Protein AF-A0AAE4CDV1-F1 (afdb_monomer)

Structure (mmCIF, N/CA/C/O backbone):
data_AF-A0AAE4CDV1-F1
#
_entry.id   AF-A0AAE4CDV1-F1
#
loop_
_atom_site.group_PDB
_atom_site.id
_atom_site.type_symbol
_atom_site.label_atom_id
_atom_site.label_alt_id
_atom_site.label_comp_id
_atom_site.label_asym_id
_atom_site.label_entity_id
_atom_site.label_seq_id
_atom_site.pdbx_PDB_ins_code
_atom_site.Cartn_x
_atom_site.Cartn_y
_atom_site.Cartn_z
_atom_site.occupancy
_atom_site.B_iso_or_equiv
_atom_site.auth_seq_id
_atom_site.auth_comp_id
_atom_site.auth_asym_id
_atom_site.auth_atom_id
_atom_site.pdbx_PDB_model_num
ATOM 1 N N . MET A 1 1 ? 12.568 27.022 34.354 1.00 47.06 1 MET A N 1
ATOM 2 C CA . MET A 1 1 ? 12.136 28.276 33.696 1.00 47.06 1 MET A CA 1
ATOM 3 C C . MET A 1 1 ? 12.096 28.073 32.189 1.00 47.06 1 MET A C 1
ATOM 5 O O . MET A 1 1 ? 13.152 27.863 31.611 1.00 47.06 1 MET A O 1
ATOM 9 N N . ARG A 1 2 ? 10.892 28.112 31.604 1.00 49.41 2 ARG A N 1
ATOM 10 C CA . ARG A 1 2 ? 10.505 28.633 30.272 1.00 49.41 2 ARG A CA 1
ATOM 11 C C . ARG A 1 2 ? 9.146 28.023 29.913 1.00 49.41 2 ARG A C 1
ATOM 13 O O . ARG A 1 2 ? 9.042 26.926 29.381 1.00 49.41 2 ARG A O 1
ATOM 20 N N . THR A 1 3 ? 8.112 28.742 30.322 1.00 53.12 3 THR A N 1
ATOM 21 C CA . THR A 1 3 ? 6.695 28.536 30.024 1.00 53.12 3 THR A CA 1
ATOM 22 C C . THR A 1 3 ? 6.454 28.885 28.554 1.00 53.12 3 THR A C 1
ATOM 24 O O . THR A 1 3 ? 6.826 29.976 28.130 1.00 53.12 3 THR A O 1
ATOM 27 N N . SER A 1 4 ? 5.863 27.974 27.776 1.00 61.72 4 SER A N 1
ATOM 28 C CA . SER A 1 4 ? 5.466 28.237 26.385 1.00 61.72 4 SER A CA 1
ATOM 29 C C . SER A 1 4 ? 3.950 28.382 26.304 1.00 61.72 4 SER A C 1
ATOM 31 O O . SER A 1 4 ? 3.204 27.456 26.616 1.00 61.72 4 SER A O 1
ATOM 33 N N . THR A 1 5 ? 3.514 29.581 25.934 1.00 64.44 5 THR A N 1
ATOM 34 C CA . THR A 1 5 ? 2.118 30.019 25.864 1.00 64.44 5 THR A CA 1
ATOM 35 C C . THR A 1 5 ? 1.516 29.636 24.509 1.00 64.44 5 THR A C 1
ATOM 37 O O . THR A 1 5 ? 1.999 30.083 23.470 1.00 64.44 5 THR A O 1
ATOM 40 N N . PHE A 1 6 ? 0.450 28.831 24.513 1.00 56.72 6 PHE A N 1
ATOM 41 C CA . PHE A 1 6 ? -0.380 28.557 23.336 1.00 56.72 6 PHE A CA 1
ATOM 42 C C . PHE A 1 6 ? -1.264 29.771 23.017 1.00 56.72 6 PHE A C 1
ATOM 44 O O . PHE A 1 6 ? -1.977 30.266 23.887 1.00 56.72 6 PHE A O 1
ATOM 51 N N . ALA A 1 7 ? -1.244 30.230 21.764 1.00 59.97 7 ALA A N 1
ATOM 52 C CA . ALA A 1 7 ? -2.134 31.273 21.263 1.00 59.97 7 ALA A CA 1
ATOM 53 C C . ALA A 1 7 ? -3.051 30.702 20.173 1.00 59.97 7 ALA A C 1
ATOM 55 O O . ALA A 1 7 ? -2.670 30.578 19.010 1.00 59.97 7 ALA A O 1
ATOM 56 N N . THR A 1 8 ? -4.278 30.373 20.567 1.00 58.91 8 THR A N 1
ATOM 57 C CA . THR A 1 8 ? -5.404 30.063 19.682 1.00 58.91 8 THR A CA 1
ATOM 58 C C . THR A 1 8 ? -5.835 31.338 18.956 1.00 58.91 8 THR A C 1
ATOM 60 O O . THR A 1 8 ? -6.163 32.336 19.599 1.00 58.91 8 THR A O 1
ATOM 63 N N . ARG A 1 9 ? -5.862 31.330 17.620 1.00 52.44 9 ARG A N 1
ATOM 64 C CA . ARG A 1 9 ? -6.479 32.401 16.822 1.00 52.44 9 ARG A CA 1
ATOM 65 C C . ARG A 1 9 ? -7.491 31.810 15.847 1.00 52.44 9 ARG A C 1
ATOM 67 O O . ARG A 1 9 ? -7.114 31.257 14.822 1.00 52.44 9 ARG A O 1
ATOM 74 N N . THR A 1 10 ? -8.768 32.013 16.158 1.00 53.41 10 THR A N 1
ATOM 75 C CA . THR A 1 10 ? -9.887 31.964 15.206 1.00 53.41 10 THR A CA 1
ATOM 76 C C . THR A 1 10 ? -10.382 33.393 15.005 1.00 53.41 10 THR A C 1
ATOM 78 O O . THR A 1 10 ? -10.689 34.073 15.984 1.00 53.41 10 THR A O 1
ATOM 81 N N . PRO A 1 11 ? -10.409 33.890 13.763 1.00 53.44 11 PRO A N 1
ATOM 82 C CA . PRO A 1 11 ? -11.595 34.604 13.264 1.00 53.44 11 PRO A CA 1
ATOM 83 C C . PRO A 1 11 ? -11.798 34.335 11.752 1.00 53.44 11 PRO A C 1
ATOM 85 O O . PRO A 1 11 ? -10.885 33.896 11.071 1.00 53.44 11 PRO A O 1
ATOM 88 N N . ALA A 1 12 ? -12.915 34.587 11.077 1.00 57.62 12 ALA A N 1
ATOM 89 C CA . ALA A 1 12 ? -14.247 35.071 11.402 1.00 57.62 12 ALA A CA 1
ATOM 90 C C . ALA A 1 12 ? -15.136 34.764 10.178 1.00 57.62 12 ALA A C 1
ATOM 92 O O . ALA A 1 12 ? -14.674 34.788 9.036 1.00 57.62 12 ALA A O 1
ATOM 93 N N . ARG A 1 13 ? -16.433 34.538 10.414 1.00 56.00 13 ARG A N 1
ATOM 94 C CA . ARG A 1 13 ? -17.480 34.604 9.383 1.00 56.00 13 ARG A CA 1
ATOM 95 C C . ARG A 1 13 ? -17.486 35.992 8.734 1.00 56.00 13 ARG A C 1
ATOM 97 O O . ARG A 1 13 ? -17.524 36.993 9.448 1.00 56.00 13 ARG A O 1
ATOM 104 N N . ARG A 1 14 ? -17.579 36.054 7.403 1.00 56.25 14 ARG A N 1
ATOM 105 C CA . ARG A 1 14 ? -18.013 37.261 6.685 1.00 56.25 14 ARG A CA 1
ATOM 106 C C . ARG A 1 14 ? -19.142 36.938 5.717 1.00 56.25 14 ARG A C 1
ATOM 108 O O . ARG A 1 14 ? -18.965 36.274 4.706 1.00 56.25 14 ARG A O 1
ATOM 115 N N . SER A 1 15 ? -20.309 37.438 6.089 1.00 59.12 15 SER A N 1
ATOM 116 C CA . SER A 1 15 ? -21.533 37.551 5.313 1.00 59.12 15 SER A CA 1
ATOM 117 C C . SER A 1 15 ? -21.515 38.831 4.469 1.00 59.12 15 SER A C 1
ATOM 119 O O . SER A 1 15 ? -21.483 39.924 5.028 1.00 59.12 15 SER A O 1
ATOM 121 N N . HIS A 1 16 ? -21.611 38.703 3.148 1.00 52.75 16 HIS A N 1
ATOM 122 C CA . HIS A 1 16 ? -22.014 39.747 2.197 1.00 52.75 16 HIS A CA 1
ATOM 123 C C . HIS A 1 16 ? -22.705 39.005 1.037 1.00 52.75 16 HIS A C 1
ATOM 125 O O . HIS A 1 16 ? -22.184 37.998 0.589 1.00 52.75 16 HIS A O 1
ATOM 131 N N . GLY A 1 17 ? -23.866 39.353 0.499 1.00 48.81 17 GLY A N 1
ATOM 132 C CA . GLY A 1 17 ? -24.769 40.455 0.742 1.00 48.81 17 GLY A CA 1
ATOM 133 C C . GLY A 1 17 ? -26.046 40.204 -0.064 1.00 48.81 17 GLY A C 1
ATOM 134 O O . GLY A 1 17 ? -26.021 39.854 -1.237 1.00 48.81 17 GLY A O 1
ATOM 135 N N . LEU A 1 18 ? -27.160 40.369 0.631 1.00 60.12 18 LEU A N 1
ATOM 136 C CA . LEU A 1 18 ? -28.493 40.708 0.157 1.00 60.12 18 LEU A CA 1
ATOM 137 C C . LEU A 1 18 ? -28.484 41.588 -1.119 1.00 60.12 18 LEU A C 1
ATOM 139 O O . LEU A 1 18 ? -27.842 42.638 -1.096 1.00 60.12 18 LEU A O 1
ATOM 143 N N . ARG A 1 19 ? -29.309 41.265 -2.135 1.00 56.00 19 ARG A N 1
ATOM 144 C CA . ARG A 1 19 ? -30.392 42.130 -2.687 1.00 56.00 19 ARG A CA 1
ATOM 145 C C . ARG A 1 19 ? -30.723 41.866 -4.172 1.00 56.00 19 ARG A C 1
ATOM 147 O O .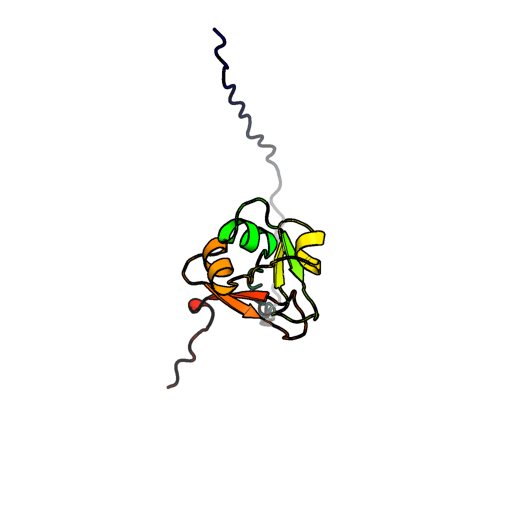 ARG A 1 19 ? -29.901 42.137 -5.034 1.00 56.00 19 ARG A O 1
ATOM 154 N N . ARG A 1 20 ? -32.036 41.655 -4.407 1.00 53.97 20 ARG A N 1
ATOM 155 C CA . ARG A 1 20 ? -32.870 42.220 -5.505 1.00 53.97 20 ARG A CA 1
ATOM 156 C C . ARG A 1 20 ? -32.701 41.576 -6.906 1.00 53.97 20 ARG A C 1
ATOM 158 O O . ARG A 1 20 ? -31.600 41.517 -7.408 1.00 53.97 20 ARG A O 1
ATOM 165 N N . ARG A 1 21 ? -33.741 41.165 -7.649 1.00 54.41 21 ARG A N 1
ATOM 166 C CA . ARG A 1 21 ? -35.181 41.502 -7.650 1.00 54.41 21 ARG A CA 1
ATOM 167 C C . ARG A 1 21 ? -36.022 40.329 -8.175 1.00 54.41 21 ARG A C 1
ATOM 169 O O . ARG A 1 21 ? -35.607 39.619 -9.079 1.00 54.41 21 ARG A O 1
ATOM 176 N N . LEU A 1 22 ? -37.223 40.213 -7.616 1.00 60.25 22 LEU A N 1
ATOM 177 C CA . LEU A 1 22 ? -38.362 39.482 -8.165 1.00 60.25 22 LEU A CA 1
ATOM 178 C C . LEU A 1 22 ? -38.913 40.157 -9.434 1.00 60.25 22 LEU A C 1
ATOM 180 O O . LEU A 1 22 ? -38.782 41.370 -9.592 1.00 60.25 22 LEU A O 1
ATOM 184 N N . ALA A 1 23 ? -39.653 39.340 -10.189 1.00 51.94 23 ALA A N 1
ATOM 185 C CA . ALA A 1 23 ? -40.664 39.657 -11.201 1.00 51.94 23 ALA A CA 1
ATOM 186 C C . ALA A 1 23 ? -40.175 39.880 -12.642 1.00 51.94 23 ALA A C 1
ATOM 188 O O . ALA A 1 23 ? -39.706 40.955 -12.992 1.00 51.94 23 ALA A O 1
ATOM 189 N N . MET A 1 24 ? -40.451 38.900 -13.509 1.00 52.34 24 MET A N 1
ATOM 190 C CA . MET A 1 24 ? -41.561 39.037 -14.458 1.00 52.34 24 MET A CA 1
ATOM 191 C C . MET A 1 24 ? -42.189 37.668 -14.748 1.00 52.34 24 MET A C 1
ATOM 193 O O . MET A 1 24 ? -41.503 36.696 -15.050 1.00 52.34 24 MET A O 1
ATOM 197 N N . MET A 1 25 ? -43.514 37.621 -14.596 1.00 52.31 25 MET A N 1
ATOM 198 C CA . MET A 1 25 ? -44.383 36.539 -15.040 1.00 52.31 25 MET A CA 1
ATOM 199 C C . MET A 1 25 ? -44.406 36.507 -16.570 1.00 52.31 25 MET A C 1
ATOM 201 O O . MET A 1 25 ? -44.687 37.520 -17.203 1.00 52.31 25 MET A O 1
ATOM 205 N N . GLY A 1 26 ? -44.183 35.329 -17.141 1.00 50.03 26 GLY A N 1
ATOM 206 C CA . GLY A 1 26 ? -44.523 35.007 -18.520 1.00 50.03 26 GLY A CA 1
ATOM 207 C C . GLY A 1 26 ? -45.116 33.607 -18.542 1.00 50.03 26 GLY A C 1
ATOM 208 O O . GLY A 1 26 ? -44.382 32.625 -18.551 1.00 50.03 26 GLY A O 1
ATOM 209 N N . VAL A 1 27 ? -46.445 33.517 -18.473 1.00 53.66 27 VAL A N 1
ATOM 210 C CA . VAL A 1 27 ? -47.181 32.265 -18.677 1.00 53.66 27 VAL A CA 1
ATOM 211 C C . VAL A 1 27 ? -47.210 31.998 -20.178 1.00 53.66 27 VAL A C 1
ATOM 213 O O . VAL A 1 27 ? -47.912 32.686 -20.912 1.00 53.66 27 VAL A O 1
ATOM 216 N N . ALA A 1 28 ? -46.459 30.995 -20.624 1.00 53.12 28 ALA A N 1
ATOM 217 C CA . ALA A 1 28 ? -46.648 30.367 -21.924 1.00 53.12 28 ALA A CA 1
ATOM 218 C C . ALA A 1 28 ? -46.985 28.890 -21.687 1.00 53.12 28 ALA A C 1
ATOM 220 O O . ALA A 1 28 ? -46.119 28.068 -21.398 1.00 53.12 28 ALA A O 1
ATOM 221 N N . LEU A 1 29 ? -48.282 28.583 -21.755 1.00 54.09 29 LEU A N 1
ATOM 222 C CA . LEU A 1 29 ? -48.814 27.227 -21.844 1.00 54.09 29 LEU A CA 1
ATOM 223 C C . LEU A 1 29 ? -48.396 26.633 -23.192 1.00 54.09 29 LEU A C 1
ATOM 225 O O . LEU A 1 29 ? -48.968 26.983 -24.221 1.00 54.09 29 LEU A O 1
ATOM 229 N N . ILE A 1 30 ? -47.432 25.716 -23.184 1.00 53.22 30 ILE A N 1
ATOM 230 C CA . ILE A 1 30 ? -47.269 24.743 -24.265 1.00 53.22 30 ILE A CA 1
ATOM 231 C C . ILE A 1 30 ? -47.279 23.363 -23.617 1.00 53.22 30 ILE A C 1
ATOM 233 O O . ILE A 1 30 ? -46.340 22.956 -22.935 1.00 53.22 30 ILE A O 1
ATOM 237 N N . ALA A 1 31 ? -48.404 22.676 -23.798 1.00 54.97 31 ALA A N 1
ATOM 238 C CA . ALA A 1 31 ? -48.563 21.270 -23.489 1.00 54.97 31 ALA A CA 1
ATOM 239 C C . ALA A 1 31 ? -47.601 20.462 -24.370 1.00 54.97 31 ALA A C 1
ATOM 241 O O . ALA A 1 31 ? -47.743 20.407 -25.588 1.00 54.97 31 ALA A O 1
ATOM 242 N N . GLY A 1 32 ? -46.613 19.850 -23.730 1.00 46.34 32 GLY A N 1
ATOM 243 C CA . GLY A 1 32 ? -45.663 18.942 -24.349 1.00 46.34 32 GLY A CA 1
ATOM 244 C C . GLY A 1 32 ? -44.997 18.132 -23.253 1.00 46.34 32 GLY A C 1
ATOM 245 O O . GLY A 1 32 ? -43.898 18.457 -22.816 1.00 46.34 32 GLY A O 1
ATOM 246 N N . THR A 1 33 ? -45.677 17.098 -22.760 1.00 57.12 33 THR A N 1
ATOM 247 C CA . THR A 1 33 ? -45.080 16.100 -21.865 1.00 57.12 33 THR A CA 1
ATOM 248 C C . THR A 1 33 ? -44.119 15.226 -22.665 1.00 57.12 33 THR A C 1
ATOM 250 O O . THR A 1 33 ? -44.406 14.070 -22.964 1.00 57.12 33 THR A O 1
ATOM 253 N N . ALA A 1 34 ? -42.969 15.782 -23.034 1.00 51.59 34 ALA A N 1
ATOM 254 C CA . ALA A 1 34 ? -41.789 14.982 -23.289 1.00 51.59 34 ALA A CA 1
ATOM 255 C C . ALA A 1 34 ? -41.179 14.690 -21.917 1.00 51.59 34 ALA A C 1
ATOM 257 O O . ALA A 1 34 ? -40.510 15.538 -21.328 1.00 51.59 34 ALA A O 1
ATOM 258 N N . LEU A 1 35 ? -41.450 13.498 -21.384 1.00 55.19 35 LEU A N 1
ATOM 259 C CA . LEU A 1 35 ? -40.644 12.909 -20.319 1.00 55.19 35 LEU A CA 1
ATOM 260 C C . LEU A 1 35 ? -39.250 12.654 -20.907 1.00 55.19 35 LEU A C 1
ATOM 262 O O . LEU A 1 35 ? -38.909 11.536 -21.282 1.00 55.19 35 LEU A O 1
ATOM 266 N N . ALA A 1 36 ? -38.456 13.713 -21.055 1.00 53.38 36 ALA A N 1
ATOM 267 C CA . ALA A 1 36 ? -37.029 13.592 -21.249 1.00 53.38 36 ALA A CA 1
ATOM 268 C C . ALA A 1 36 ? -36.486 13.062 -19.924 1.00 53.38 36 ALA A C 1
ATOM 270 O O . ALA A 1 36 ? -36.178 13.823 -19.009 1.00 53.38 36 ALA A O 1
ATOM 271 N N . GLY A 1 37 ? -36.468 11.735 -19.793 1.00 52.09 37 GLY A N 1
ATOM 272 C CA . GLY A 1 37 ? -35.726 11.069 -18.744 1.00 52.09 37 GLY A CA 1
ATOM 273 C C . GLY A 1 37 ? -34.282 11.516 -18.882 1.00 52.09 37 GLY A C 1
ATOM 274 O O . GLY A 1 37 ? -33.558 11.032 -19.748 1.00 52.09 37 GLY A O 1
ATOM 275 N N . THR A 1 38 ? -33.865 12.472 -18.058 1.00 51.06 38 THR A N 1
ATOM 276 C CA . THR A 1 38 ? -32.454 12.712 -17.800 1.00 51.06 38 THR A CA 1
ATOM 277 C C . THR A 1 38 ? -31.971 11.475 -17.062 1.00 51.06 38 THR A C 1
ATOM 279 O O . THR A 1 38 ? -31.968 11.430 -15.833 1.00 51.06 38 THR A O 1
ATOM 282 N N . GLY A 1 39 ? -31.651 10.425 -17.816 1.00 52.91 39 GLY A N 1
ATOM 283 C CA . GLY A 1 39 ? -30.831 9.343 -17.319 1.00 52.91 39 GLY A CA 1
ATOM 284 C C . GLY A 1 39 ? -29.509 9.983 -16.946 1.00 52.91 39 GLY A C 1
ATOM 285 O O . GLY A 1 39 ? -28.669 10.217 -17.811 1.00 52.91 39 GLY A O 1
ATOM 286 N N . ALA A 1 40 ? -29.356 10.356 -15.675 1.00 56.03 40 ALA A N 1
ATOM 287 C CA . ALA A 1 40 ? -28.036 10.584 -15.134 1.00 56.03 40 ALA A CA 1
ATOM 288 C C . ALA A 1 40 ? -27.260 9.306 -15.453 1.00 56.03 40 ALA A C 1
ATOM 290 O O . ALA A 1 40 ? -27.724 8.210 -15.120 1.00 56.03 40 ALA A O 1
ATOM 291 N N . ALA A 1 41 ? -26.145 9.436 -16.177 1.00 57.66 41 ALA A N 1
ATOM 292 C CA . ALA A 1 41 ? -25.238 8.314 -16.337 1.00 57.66 41 ALA A CA 1
ATOM 293 C C . ALA A 1 41 ? -24.992 7.736 -14.936 1.00 57.66 41 ALA A C 1
ATOM 295 O O . ALA A 1 41 ? -24.871 8.528 -13.991 1.00 57.66 41 ALA A O 1
ATOM 296 N N . PRO A 1 42 ? -24.986 6.401 -14.770 1.00 55.84 42 PRO A N 1
ATOM 297 C CA . PRO A 1 42 ? -24.657 5.821 -13.482 1.00 55.84 42 PRO A CA 1
ATOM 298 C C . PRO A 1 42 ? -23.340 6.452 -13.039 1.00 55.84 42 PRO A C 1
ATOM 300 O O . PRO A 1 42 ? -22.340 6.382 -13.756 1.00 55.84 42 PRO A O 1
ATOM 303 N N . ALA A 1 43 ? -23.365 7.149 -11.905 1.00 54.91 43 ALA A N 1
ATOM 304 C CA . ALA A 1 43 ? -22.138 7.574 -11.271 1.00 54.91 43 ALA A CA 1
ATOM 305 C C . ALA A 1 43 ? -21.434 6.272 -10.901 1.00 54.91 43 ALA A C 1
ATOM 307 O O . ALA A 1 43 ? -21.891 5.556 -10.010 1.00 54.91 43 ALA A O 1
ATOM 308 N N . PHE A 1 44 ? -20.398 5.908 -11.657 1.00 54.91 44 PHE A N 1
ATOM 309 C CA . PHE A 1 44 ? -19.503 4.842 -11.244 1.00 54.91 44 PHE A CA 1
ATOM 310 C C . PHE A 1 44 ? -19.007 5.257 -9.865 1.00 54.91 44 PHE A C 1
ATOM 312 O O . PHE A 1 44 ? -18.399 6.318 -9.722 1.00 54.91 44 PHE A O 1
ATOM 319 N N . ALA A 1 45 ? -19.398 4.498 -8.842 1.00 60.59 45 ALA A N 1
ATOM 320 C CA . ALA A 1 45 ? -18.901 4.720 -7.502 1.00 60.59 45 ALA A CA 1
ATOM 321 C C . ALA A 1 45 ? -17.384 4.559 -7.590 1.00 60.59 45 ALA A C 1
ATOM 323 O O . ALA A 1 45 ? -16.892 3.472 -7.894 1.00 60.59 45 ALA A O 1
ATOM 324 N N . ASP A 1 46 ? -16.671 5.669 -7.432 1.00 76.75 46 ASP A N 1
ATOM 325 C CA . ASP A 1 46 ? -15.219 5.676 -7.451 1.00 76.75 46 ASP A CA 1
ATOM 326 C C . ASP A 1 46 ? -14.783 4.955 -6.174 1.00 76.75 46 ASP A C 1
ATOM 328 O O . ASP A 1 46 ? -14.944 5.472 -5.063 1.00 76.75 46 ASP A O 1
ATOM 332 N N . PHE A 1 47 ? -14.371 3.693 -6.310 1.00 87.06 47 PHE A N 1
ATOM 333 C CA . PHE A 1 47 ? -13.901 2.929 -5.166 1.00 87.06 47 PHE A CA 1
ATOM 334 C C . PHE A 1 47 ? -12.638 3.603 -4.630 1.00 87.06 47 PHE A C 1
ATOM 336 O O . PHE A 1 47 ? -11.741 3.928 -5.413 1.00 87.06 47 PHE A O 1
ATOM 343 N N . PRO A 1 48 ? -12.531 3.829 -3.312 1.00 92.62 48 PRO A N 1
ATOM 344 C CA . PRO A 1 48 ? -11.383 4.533 -2.777 1.00 92.62 48 PRO A CA 1
ATOM 345 C C . PRO A 1 48 ? -10.095 3.744 -3.037 1.00 92.62 48 PRO A C 1
ATOM 347 O O . PRO A 1 48 ? -10.023 2.542 -2.786 1.00 92.62 48 PRO A O 1
ATOM 350 N N . GLY A 1 49 ? -9.065 4.429 -3.533 1.00 94.88 49 GLY A N 1
ATOM 351 C CA . GLY A 1 49 ? -7.744 3.839 -3.752 1.00 94.88 49 GLY A CA 1
ATOM 352 C C . GLY A 1 49 ? -7.018 3.480 -2.450 1.00 94.88 49 GLY A C 1
ATOM 353 O O . GLY A 1 49 ? -7.408 3.890 -1.352 1.00 94.88 49 GLY A O 1
ATOM 354 N N . ILE A 1 50 ? -5.917 2.738 -2.585 1.00 97.44 50 ILE A N 1
ATOM 355 C CA . ILE A 1 50 ? -5.047 2.345 -1.467 1.00 97.44 50 ILE A CA 1
ATOM 356 C C . ILE A 1 50 ? -3.755 3.153 -1.511 1.00 97.44 50 ILE A C 1
ATOM 358 O O . ILE A 1 50 ? -2.982 3.049 -2.463 1.00 97.44 50 ILE A O 1
ATOM 362 N N . ASP A 1 51 ? -3.469 3.910 -0.453 1.00 97.38 51 ASP A N 1
ATOM 363 C CA . ASP A 1 51 ? -2.159 4.537 -0.286 1.00 97.38 51 ASP A CA 1
ATOM 364 C C . ASP A 1 51 ? -1.148 3.490 0.209 1.00 97.38 51 ASP A C 1
ATOM 366 O O . ASP A 1 51 ? -1.069 3.177 1.402 1.00 97.38 51 ASP A O 1
ATOM 370 N N . MET A 1 52 ? -0.377 2.928 -0.722 1.00 97.50 52 MET A N 1
ATOM 371 C CA . MET A 1 52 ? 0.638 1.912 -0.426 1.00 97.50 52 MET A CA 1
ATOM 372 C C . MET A 1 52 ? 1.767 2.449 0.460 1.00 97.50 52 MET A C 1
ATOM 374 O O . MET A 1 52 ? 2.324 1.708 1.270 1.00 97.50 52 MET A O 1
ATOM 378 N N . HIS A 1 53 ? 2.090 3.742 0.365 1.00 97.31 53 HIS A N 1
ATOM 379 C CA . HIS A 1 53 ? 3.122 4.351 1.198 1.00 97.31 53 HIS A CA 1
ATOM 380 C C . HIS A 1 53 ? 2.659 4.436 2.654 1.00 97.31 53 HIS A C 1
ATOM 382 O O .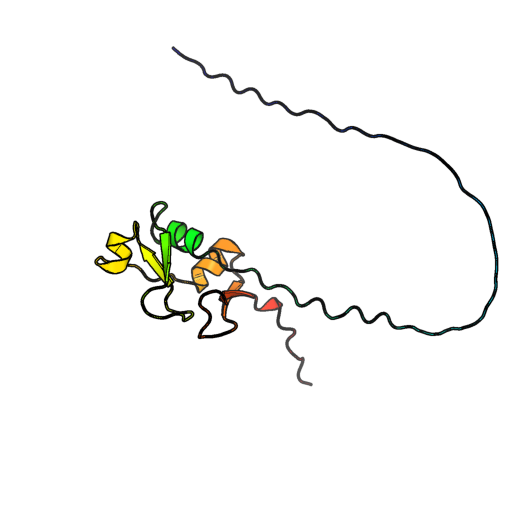 HIS A 1 53 ? 3.357 3.984 3.564 1.00 97.31 53 HIS A O 1
ATOM 388 N N . ARG A 1 54 ? 1.432 4.916 2.878 1.00 97.88 54 ARG A N 1
ATOM 389 C CA . ARG A 1 54 ? 0.800 4.912 4.203 1.00 97.88 54 ARG A CA 1
ATOM 390 C C . ARG A 1 54 ? 0.641 3.495 4.756 1.00 97.88 54 ARG A C 1
ATOM 392 O O . ARG A 1 54 ? 0.804 3.292 5.961 1.00 97.88 54 ARG A O 1
ATOM 399 N N . ALA A 1 55 ? 0.358 2.511 3.900 1.00 97.81 55 ALA A N 1
ATOM 400 C CA . ALA A 1 55 ? 0.304 1.105 4.293 1.00 97.81 55 ALA A CA 1
ATOM 401 C C . ALA A 1 55 ? 1.656 0.617 4.838 1.00 97.81 55 ALA A C 1
ATOM 403 O O . ALA A 1 55 ? 1.700 0.056 5.934 1.00 97.81 55 ALA A O 1
ATOM 404 N N . CYS A 1 56 ? 2.762 0.909 4.143 1.00 97.38 56 CYS A N 1
ATOM 405 C CA . CYS A 1 56 ? 4.109 0.588 4.621 1.00 97.38 56 CYS A CA 1
ATOM 406 C C . CYS A 1 56 ? 4.419 1.229 5.972 1.00 97.38 56 CYS A C 1
ATOM 408 O O . CYS A 1 56 ? 4.866 0.543 6.892 1.00 97.38 56 CYS A O 1
ATOM 410 N N . GLN A 1 57 ? 4.127 2.522 6.118 1.00 97.25 57 GLN A N 1
ATOM 411 C CA . GLN A 1 57 ? 4.374 3.243 7.365 1.00 97.25 57 GLN A CA 1
ATOM 412 C C . GLN A 1 57 ? 3.589 2.662 8.547 1.00 97.25 57 GLN A C 1
ATOM 414 O O . GLN A 1 57 ? 4.094 2.605 9.667 1.00 97.25 57 GLN A O 1
ATOM 419 N N . THR A 1 58 ? 2.362 2.209 8.290 1.00 97.44 58 THR A N 1
ATOM 420 C CA . THR A 1 58 ? 1.459 1.660 9.311 1.00 97.44 58 THR A CA 1
ATOM 421 C C . THR A 1 58 ? 1.842 0.236 9.717 1.00 97.44 58 THR A C 1
ATOM 423 O O . THR A 1 58 ? 1.775 -0.110 10.894 1.00 97.44 58 THR A O 1
ATOM 426 N N . GLN A 1 59 ? 2.244 -0.600 8.757 1.00 97.19 59 GLN A N 1
ATOM 427 C CA . GLN A 1 59 ? 2.535 -2.019 8.995 1.00 97.19 59 GLN A CA 1
ATOM 428 C C . GLN A 1 59 ? 3.969 -2.265 9.470 1.00 97.19 59 GLN A C 1
ATOM 430 O O . GLN A 1 59 ? 4.186 -3.153 10.290 1.00 97.19 59 GLN A O 1
ATOM 435 N N . HIS A 1 60 ? 4.924 -1.469 8.981 1.00 96.06 60 HIS A N 1
ATOM 436 C CA . HIS A 1 60 ? 6.362 -1.699 9.165 1.00 96.06 60 HIS A CA 1
ATOM 437 C C . HIS A 1 60 ? 7.104 -0.498 9.786 1.00 96.06 60 HIS A C 1
ATOM 439 O O . HIS A 1 60 ? 8.307 -0.575 10.027 1.00 96.06 60 HIS A O 1
ATOM 445 N N . GLY A 1 61 ? 6.402 0.604 10.085 1.00 94.50 61 GLY A N 1
ATOM 446 C CA . GLY A 1 61 ? 6.932 1.782 10.783 1.00 94.50 61 GLY A CA 1
ATOM 447 C C . GLY A 1 61 ? 7.208 2.991 9.878 1.00 94.50 61 GLY A C 1
ATOM 448 O O . GLY A 1 61 ? 7.462 2.861 8.685 1.00 94.50 61 GLY A O 1
ATOM 449 N N . GLY A 1 62 ? 7.194 4.198 10.457 1.00 91.38 62 GLY A N 1
ATOM 450 C CA . GLY A 1 62 ? 7.144 5.476 9.722 1.00 91.38 62 GLY A CA 1
ATOM 451 C C . GLY A 1 62 ? 8.316 5.811 8.784 1.00 91.38 62 GLY A C 1
ATOM 452 O O . GLY A 1 62 ? 8.218 6.773 8.032 1.00 91.38 62 GLY A O 1
ATOM 453 N N . GLY A 1 63 ? 9.409 5.044 8.806 1.00 92.25 63 GLY A N 1
ATOM 454 C CA . GLY A 1 63 ? 10.529 5.199 7.867 1.00 92.25 63 GLY A CA 1
ATOM 455 C C . GLY A 1 63 ? 10.383 4.399 6.569 1.00 92.25 63 GLY A C 1
ATOM 456 O O . GLY A 1 63 ? 11.250 4.489 5.708 1.00 92.25 63 GLY A O 1
ATOM 457 N N . GLN A 1 64 ? 9.331 3.591 6.437 1.00 95.62 64 GLN A N 1
ATOM 458 C CA . GLN A 1 64 ? 9.152 2.660 5.326 1.00 95.62 64 GLN A CA 1
ATOM 459 C C . GLN A 1 64 ? 8.430 3.318 4.148 1.00 95.62 64 GLN A C 1
ATOM 461 O O . GLN A 1 64 ? 7.438 4.025 4.320 1.00 95.62 64 GLN A O 1
ATOM 466 N N . ILE A 1 65 ? 8.921 3.044 2.941 1.00 95.50 65 ILE A N 1
ATOM 467 C CA . ILE A 1 65 ? 8.428 3.589 1.675 1.00 95.50 65 ILE A CA 1
ATOM 468 C C . ILE A 1 65 ? 7.976 2.431 0.786 1.00 95.50 65 ILE A C 1
ATOM 470 O O . ILE A 1 65 ? 8.623 1.385 0.752 1.00 95.50 65 ILE A O 1
ATOM 474 N N . ALA A 1 66 ? 6.877 2.626 0.057 1.00 96.31 66 ALA A N 1
ATOM 475 C CA . ALA A 1 66 ? 6.386 1.663 -0.919 1.00 96.31 66 ALA A CA 1
ATOM 476 C C . ALA A 1 66 ? 7.112 1.776 -2.268 1.00 96.31 66 ALA A C 1
ATOM 478 O O . ALA A 1 66 ? 7.256 2.867 -2.819 1.00 96.31 66 ALA A O 1
ATOM 479 N N . TRP A 1 67 ? 7.499 0.630 -2.818 1.00 95.19 67 TRP A N 1
ATOM 480 C CA . TRP A 1 67 ? 8.165 0.464 -4.108 1.00 95.19 67 TRP A CA 1
ATOM 481 C C . TRP A 1 67 ? 7.566 -0.739 -4.848 1.00 95.19 67 TRP A C 1
ATOM 483 O O . TRP A 1 67 ? 7.020 -1.639 -4.214 1.00 95.19 67 TRP A O 1
ATOM 493 N N . ILE A 1 68 ? 7.689 -0.795 -6.177 1.00 93.88 68 ILE A N 1
ATOM 494 C CA . ILE A 1 68 ? 7.216 -1.931 -6.988 1.00 93.88 68 ILE A CA 1
ATOM 495 C C . ILE A 1 68 ? 8.420 -2.770 -7.422 1.00 93.88 68 ILE A C 1
ATOM 497 O O . ILE A 1 68 ? 9.193 -2.354 -8.284 1.00 93.88 68 ILE A O 1
ATOM 501 N N . ALA A 1 69 ? 8.591 -3.944 -6.818 1.00 87.12 69 ALA A N 1
ATOM 502 C CA . ALA A 1 69 ? 9.660 -4.887 -7.120 1.00 87.12 69 A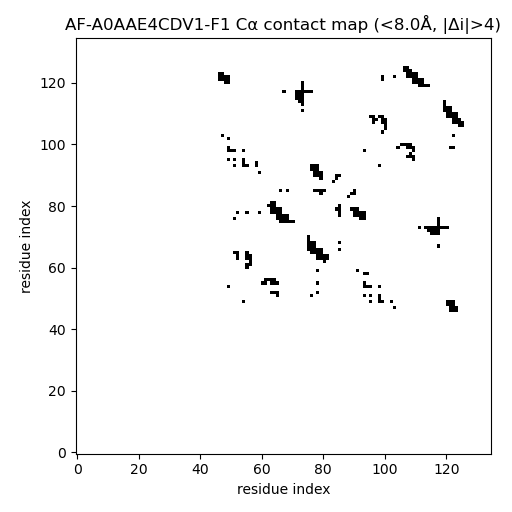LA A CA 1
ATOM 503 C C . ALA A 1 69 ? 9.351 -5.732 -8.363 1.00 87.12 69 ALA A C 1
ATOM 505 O O . ALA A 1 69 ? 8.347 -6.436 -8.405 1.00 87.12 69 ALA A O 1
ATOM 506 N N . GLY A 1 70 ? 10.279 -5.740 -9.328 1.00 68.38 70 GLY A N 1
ATOM 507 C CA . GLY A 1 70 ? 10.517 -6.891 -10.212 1.00 68.38 70 GLY A CA 1
ATOM 508 C C . GLY A 1 70 ? 9.367 -7.368 -11.108 1.00 68.38 70 GLY A C 1
ATOM 509 O O . GLY A 1 70 ? 9.377 -8.524 -11.515 1.00 68.38 70 GLY A O 1
ATOM 510 N N . GLY A 1 71 ? 8.405 -6.507 -11.432 1.00 67.38 71 GLY A N 1
ATOM 511 C CA . GLY A 1 71 ? 7.276 -6.813 -12.308 1.00 67.38 71 GLY A CA 1
ATOM 512 C C . GLY A 1 71 ? 6.181 -5.775 -12.106 1.00 67.38 71 GLY A C 1
ATOM 513 O O . GLY A 1 71 ? 5.832 -5.461 -10.972 1.00 67.38 71 GLY A O 1
ATOM 514 N N . ALA A 1 72 ? 5.672 -5.195 -13.193 1.00 81.00 72 ALA A N 1
ATOM 515 C CA . ALA A 1 72 ? 4.581 -4.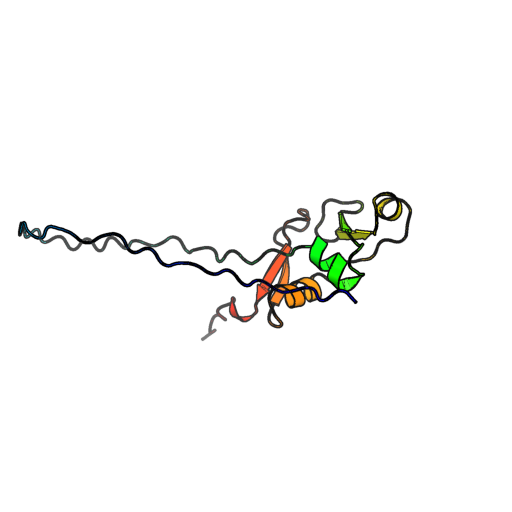224 -13.146 1.00 81.00 72 ALA A CA 1
ATOM 516 C C . ALA A 1 72 ? 3.245 -4.955 -12.942 1.00 81.00 72 ALA A C 1
ATOM 518 O O . ALA A 1 72 ? 2.384 -4.945 -13.812 1.00 81.00 72 ALA A O 1
ATOM 519 N N . ASP A 1 73 ? 3.103 -5.663 -11.825 1.00 93.69 73 ASP A N 1
ATOM 520 C CA . ASP A 1 73 ? 1.864 -6.331 -11.455 1.00 93.69 73 ASP A CA 1
ATOM 521 C C . ASP A 1 73 ? 1.420 -5.930 -10.047 1.00 93.69 73 ASP A C 1
ATOM 523 O O . ASP A 1 73 ? 2.175 -5.371 -9.247 1.00 93.69 73 ASP A O 1
ATOM 527 N N . VAL A 1 74 ?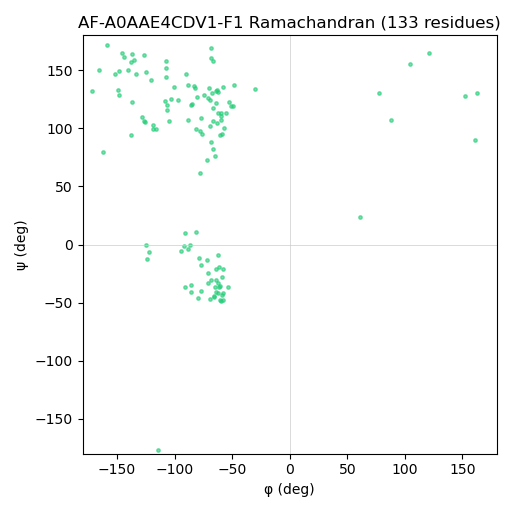 0.155 -6.205 -9.752 1.00 95.12 74 VAL A N 1
ATOM 528 C CA . VAL A 1 74 ? -0.490 -5.858 -8.480 1.00 95.12 74 VAL A CA 1
ATOM 529 C C . VAL A 1 74 ? 0.212 -6.452 -7.252 1.00 95.12 74 VAL A C 1
ATOM 531 O O . VAL A 1 74 ? 0.067 -5.915 -6.157 1.00 95.12 74 VAL A O 1
ATOM 534 N N . TYR A 1 75 ? 1.016 -7.505 -7.401 1.00 93.81 75 TYR A N 1
ATOM 535 C CA . TYR A 1 75 ? 1.706 -8.181 -6.299 1.00 93.81 75 TYR A CA 1
ATOM 536 C C . TYR A 1 75 ? 3.141 -7.678 -6.075 1.00 93.81 75 TYR A C 1
ATOM 538 O O . TYR A 1 75 ? 3.792 -8.082 -5.102 1.00 93.81 75 TYR A O 1
ATOM 546 N N . GLY A 1 76 ? 3.628 -6.789 -6.947 1.00 93.94 76 GLY A N 1
ATOM 547 C CA . GLY A 1 76 ? 4.980 -6.235 -6.908 1.00 93.94 76 GLY A CA 1
ATOM 548 C C . GLY A 1 76 ? 5.232 -5.250 -5.766 1.00 93.94 76 GLY A C 1
ATOM 549 O O . GLY A 1 76 ? 6.384 -4.935 -5.480 1.00 93.94 76 GLY A O 1
ATOM 550 N N . TRP A 1 77 ? 4.198 -4.766 -5.077 1.00 95.62 77 TRP A N 1
ATOM 551 C CA . TRP A 1 77 ? 4.369 -3.806 -3.989 1.00 95.62 77 TRP A CA 1
ATOM 552 C C . TRP A 1 77 ? 5.191 -4.369 -2.821 1.00 95.62 77 TRP A C 1
ATOM 554 O O . TRP A 1 77 ? 4.950 -5.470 -2.308 1.00 95.62 77 TRP A O 1
ATOM 564 N N . ARG A 1 78 ? 6.178 -3.582 -2.396 1.00 95.88 78 ARG A N 1
ATOM 565 C CA . ARG A 1 78 ? 7.107 -3.878 -1.307 1.00 95.88 78 ARG A CA 1
ATOM 566 C C . ARG A 1 78 ? 7.384 -2.634 -0.475 1.00 95.88 78 ARG A C 1
ATOM 568 O O . ARG A 1 78 ? 7.392 -1.526 -1.003 1.00 95.88 78 ARG A O 1
ATOM 575 N N . CYS A 1 79 ? 7.672 -2.836 0.802 1.00 96.62 79 CYS A N 1
ATOM 576 C CA . CYS A 1 79 ? 8.168 -1.809 1.707 1.00 96.62 79 CYS A CA 1
ATOM 577 C C . CYS A 1 79 ? 9.679 -1.928 1.877 1.00 96.62 79 CYS A C 1
ATOM 579 O O . CYS A 1 79 ? 10.191 -3.033 2.070 1.00 96.62 79 CYS A O 1
ATOM 581 N N . ALA A 1 80 ? 10.365 -0.792 1.826 1.00 95.81 80 ALA A N 1
ATOM 582 C CA . ALA A 1 80 ? 11.772 -0.668 2.183 1.00 95.81 80 ALA A CA 1
ATOM 583 C C . ALA A 1 80 ? 12.036 0.722 2.775 1.00 95.81 80 ALA A C 1
ATOM 585 O O . ALA A 1 80 ? 11.400 1.701 2.368 1.00 95.81 80 ALA A O 1
ATOM 586 N N . ALA A 1 81 ? 12.999 0.848 3.691 1.00 94.81 81 ALA A N 1
ATOM 587 C CA . ALA A 1 81 ? 13.341 2.137 4.293 1.00 94.81 81 ALA A CA 1
ATOM 588 C C . ALA A 1 81 ? 14.055 3.071 3.304 1.00 94.81 81 ALA A C 1
ATOM 590 O O . ALA A 1 81 ? 14.056 4.291 3.460 1.00 94.81 81 ALA A O 1
ATOM 591 N N . ASN A 1 82 ? 14.700 2.505 2.283 1.00 93.44 82 ASN A N 1
ATOM 592 C CA . ASN A 1 82 ? 15.388 3.245 1.234 1.00 93.44 82 ASN A CA 1
ATOM 593 C C . ASN A 1 82 ? 15.561 2.390 -0.032 1.00 93.44 82 ASN A C 1
ATOM 595 O O . ASN A 1 82 ? 15.311 1.185 -0.040 1.00 93.44 82 ASN A O 1
ATOM 599 N N . TYR A 1 83 ? 16.029 3.025 -1.108 1.00 90.25 83 TYR A N 1
ATOM 600 C CA . TYR A 1 83 ? 16.248 2.361 -2.393 1.00 90.25 83 TYR A CA 1
ATOM 601 C C . TYR A 1 83 ? 17.303 1.241 -2.333 1.00 90.25 83 TYR A C 1
ATOM 603 O O . TYR A 1 83 ? 17.178 0.238 -3.029 1.00 90.25 83 TYR A O 1
ATOM 611 N N . HIS A 1 84 ? 18.335 1.374 -1.492 1.00 91.31 84 HIS A N 1
ATOM 612 C CA . HIS A 1 84 ? 19.363 0.338 -1.365 1.00 91.31 84 HIS A CA 1
ATOM 613 C C . HIS A 1 84 ? 18.786 -0.957 -0.776 1.00 91.31 84 HIS A C 1
ATOM 615 O O . HIS A 1 84 ? 19.045 -2.040 -1.296 1.00 91.31 84 HIS A O 1
ATOM 621 N N . GLU A 1 85 ? 17.972 -0.847 0.275 1.00 90.62 85 GLU A N 1
ATOM 622 C CA . GLU A 1 85 ? 17.253 -1.978 0.866 1.00 90.62 85 GLU A CA 1
ATOM 623 C C . GLU A 1 85 ? 16.222 -2.569 -0.102 1.00 90.62 85 GLU A C 1
ATOM 625 O O . GLU A 1 85 ? 16.091 -3.783 -0.189 1.00 90.62 85 GLU A O 1
ATOM 630 N N . PHE A 1 86 ? 15.555 -1.733 -0.898 1.00 90.50 86 PHE A N 1
ATOM 631 C CA . PHE A 1 86 ? 14.619 -2.207 -1.914 1.00 90.50 86 PHE A CA 1
ATOM 632 C C . PHE A 1 86 ? 15.272 -3.142 -2.952 1.00 90.50 86 PHE A C 1
ATOM 634 O O . PHE A 1 86 ? 14.681 -4.169 -3.287 1.00 90.50 86 PHE A O 1
ATOM 641 N N . ILE A 1 87 ? 16.474 -2.805 -3.441 1.00 88.94 87 ILE A N 1
ATOM 642 C CA . ILE A 1 87 ? 17.169 -3.566 -4.496 1.00 88.94 87 ILE A CA 1
ATOM 643 C C . ILE A 1 87 ? 18.000 -4.731 -3.940 1.00 88.94 87 ILE A C 1
ATOM 645 O O . ILE A 1 87 ? 18.024 -5.801 -4.542 1.00 88.94 87 ILE A O 1
ATOM 649 N N . ASN A 1 88 ? 18.696 -4.527 -2.817 1.00 89.31 88 ASN A N 1
ATOM 650 C CA . ASN A 1 88 ? 19.716 -5.459 -2.315 1.00 89.31 88 ASN A CA 1
ATOM 651 C C . ASN A 1 88 ? 19.442 -5.981 -0.899 1.00 89.31 88 ASN A C 1
ATOM 653 O O . ASN A 1 88 ? 20.215 -6.790 -0.386 1.00 89.31 88 ASN A O 1
ATOM 657 N N . GLY A 1 89 ? 18.415 -5.468 -0.227 1.00 85.06 89 GLY A N 1
ATOM 658 C CA . GLY A 1 89 ? 18.145 -5.746 1.176 1.00 85.06 89 GLY A CA 1
ATOM 659 C C . GLY A 1 89 ? 16.851 -6.521 1.407 1.00 85.06 89 GLY A C 1
ATOM 660 O O . GLY A 1 89 ? 16.166 -6.926 0.464 1.00 85.06 89 GLY A O 1
ATOM 661 N N . PRO A 1 90 ? 16.517 -6.754 2.686 1.00 82.75 90 PRO A N 1
ATOM 662 C CA . PRO A 1 90 ? 15.221 -7.292 3.049 1.00 82.75 90 PRO A CA 1
ATOM 663 C C . PRO A 1 90 ? 14.144 -6.260 2.708 1.00 82.75 90 PRO A C 1
ATOM 665 O O . PRO A 1 90 ? 14.122 -5.170 3.260 1.00 82.75 90 PRO A O 1
ATOM 668 N N . ASN A 1 91 ? 13.233 -6.605 1.805 1.00 89.06 91 ASN A N 1
ATOM 669 C CA . ASN A 1 91 ? 12.008 -5.842 1.612 1.00 89.06 91 ASN A CA 1
ATOM 670 C C . ASN A 1 91 ? 10.817 -6.631 2.166 1.00 89.06 91 ASN A C 1
ATOM 672 O O . ASN A 1 91 ? 10.840 -7.861 2.253 1.00 89.06 91 ASN A O 1
ATOM 676 N N . HIS A 1 92 ? 9.782 -5.915 2.595 1.00 92.62 92 HIS A N 1
ATOM 677 C CA . HIS A 1 92 ? 8.605 -6.520 3.211 1.00 92.62 92 HIS A CA 1
ATOM 678 C C . HIS A 1 92 ? 7.411 -6.474 2.261 1.00 92.62 92 HIS A C 1
ATOM 680 O O . HIS A 1 92 ? 7.234 -5.515 1.512 1.00 92.62 92 HIS A O 1
ATOM 686 N N . GLY A 1 93 ? 6.571 -7.509 2.290 1.00 94.00 93 GLY A N 1
ATOM 687 C CA . GLY A 1 93 ? 5.271 -7.465 1.624 1.00 94.00 93 GLY A CA 1
ATOM 688 C C . GLY A 1 93 ? 4.333 -6.450 2.284 1.00 94.00 93 GLY A C 1
ATOM 689 O O . GLY A 1 93 ? 4.497 -6.105 3.457 1.00 94.00 93 GLY A O 1
ATOM 690 N N . ILE A 1 94 ? 3.336 -5.996 1.529 1.00 96.56 94 ILE A N 1
ATOM 691 C CA . ILE A 1 94 ? 2.235 -5.176 2.040 1.00 96.56 94 ILE A CA 1
ATOM 692 C C . ILE A 1 94 ? 1.004 -6.070 2.179 1.00 96.56 94 ILE A C 1
ATOM 694 O O . ILE A 1 94 ? 0.589 -6.698 1.206 1.00 96.56 94 ILE A O 1
ATOM 698 N N . ASP A 1 95 ? 0.404 -6.116 3.369 1.00 97.44 95 ASP A N 1
ATOM 699 C CA . ASP A 1 95 ? -0.939 -6.673 3.553 1.00 97.44 95 ASP A CA 1
ATOM 700 C C . ASP A 1 95 ? -1.955 -5.641 3.048 1.00 97.44 95 ASP A C 1
ATOM 702 O O . ASP A 1 95 ? -2.298 -4.677 3.739 1.00 97.44 95 ASP A O 1
ATOM 706 N N . VAL A 1 96 ? -2.364 -5.798 1.792 1.00 97.69 96 VAL A N 1
ATOM 707 C CA . VAL A 1 96 ? -3.203 -4.820 1.093 1.00 97.69 96 VAL A CA 1
ATOM 708 C C . VAL A 1 96 ? -4.637 -4.813 1.646 1.00 97.69 96 VAL A C 1
ATOM 710 O O . VAL A 1 96 ? -5.254 -3.755 1.761 1.00 97.69 96 VAL A O 1
ATOM 713 N N . ASP A 1 97 ? -5.140 -5.965 2.093 1.00 97.75 97 ASP A N 1
ATOM 714 C CA . ASP A 1 97 ? -6.448 -6.083 2.742 1.00 97.75 97 ASP A CA 1
ATOM 715 C C . ASP A 1 97 ? -6.485 -5.341 4.079 1.00 97.75 97 ASP A C 1
ATOM 717 O O . ASP A 1 97 ? -7.421 -4.590 4.371 1.00 97.75 97 ASP A O 1
ATOM 721 N N . ARG A 1 98 ? -5.445 -5.514 4.900 1.00 97.94 98 ARG A N 1
ATOM 722 C CA . ARG A 1 98 ? -5.286 -4.733 6.128 1.00 97.94 98 ARG A CA 1
ATOM 723 C C . ARG A 1 98 ? -5.143 -3.247 5.823 1.00 97.94 98 ARG A C 1
ATOM 725 O O . ARG A 1 98 ? -5.766 -2.445 6.510 1.00 97.94 98 ARG A O 1
ATOM 732 N N . ALA A 1 99 ? -4.384 -2.878 4.790 1.00 97.94 99 ALA A N 1
ATOM 733 C CA . ALA A 1 99 ? -4.237 -1.483 4.386 1.00 97.94 99 ALA A CA 1
ATOM 734 C C . ALA A 1 99 ? -5.587 -0.832 4.045 1.00 97.94 99 ALA A C 1
ATOM 736 O O . ALA A 1 99 ? -5.835 0.293 4.476 1.00 97.94 99 ALA A O 1
ATOM 737 N N . CYS A 1 100 ? -6.477 -1.544 3.347 1.00 97.25 100 CYS A N 1
ATOM 738 C CA . CYS A 1 100 ? -7.836 -1.066 3.099 1.00 97.25 100 CYS A CA 1
ATOM 739 C C . CYS A 1 100 ? -8.608 -0.810 4.389 1.00 97.25 100 CYS A C 1
ATOM 741 O O . CYS A 1 100 ? -9.191 0.264 4.554 1.00 97.25 100 CYS A O 1
ATOM 743 N N . ARG A 1 101 ? -8.580 -1.768 5.321 1.00 96.94 101 ARG A N 1
ATOM 744 C CA . ARG A 1 101 ? -9.299 -1.632 6.591 1.00 96.94 101 ARG A CA 1
ATOM 745 C C . ARG A 1 101 ? -8.776 -0.486 7.446 1.00 96.94 101 ARG A C 1
ATOM 747 O O . ARG A 1 101 ? -9.567 0.264 8.011 1.00 96.94 101 ARG A O 1
ATOM 754 N N . ASP A 1 102 ? -7.458 -0.320 7.486 1.00 97.38 102 ASP A N 1
ATOM 755 C CA . ASP A 1 102 ? -6.797 0.737 8.250 1.00 97.38 102 ASP A CA 1
ATOM 756 C C . ASP A 1 102 ? -7.076 2.137 7.661 1.00 97.38 102 ASP A C 1
ATOM 758 O O . ASP A 1 102 ? -7.109 3.127 8.396 1.00 97.38 102 ASP A O 1
ATOM 762 N N . GLN A 1 103 ? -7.271 2.247 6.339 1.00 97.12 103 GLN A N 1
ATOM 763 C CA . GLN A 1 103 ? -7.482 3.532 5.658 1.00 97.12 103 GLN A CA 1
ATOM 764 C C . GLN A 1 103 ? -8.953 3.936 5.538 1.00 97.12 103 GLN A C 1
ATOM 766 O O . GLN A 1 103 ? -9.247 5.126 5.659 1.00 97.12 103 GLN A O 1
ATOM 771 N N . HIS A 1 104 ? -9.855 2.974 5.323 1.00 95.62 104 HIS A N 1
ATOM 772 C CA . HIS A 1 104 ? -11.250 3.240 4.946 1.00 95.62 104 HIS A CA 1
ATOM 773 C C . HIS A 1 104 ? -12.289 2.614 5.888 1.00 95.62 104 HIS A C 1
ATOM 775 O O . HIS A 1 104 ? -13.452 3.009 5.849 1.00 95.62 104 HIS A O 1
ATOM 781 N N . GLY A 1 105 ? -11.887 1.699 6.779 1.00 94.69 105 GLY A N 1
ATOM 782 C CA . GLY A 1 105 ? -12.749 1.094 7.803 1.00 94.69 105 GLY A CA 1
ATOM 783 C C . GLY A 1 105 ? -12.863 -0.431 7.709 1.00 94.69 105 GLY A C 1
ATOM 784 O O . GLY A 1 105 ? -12.528 -1.039 6.697 1.00 94.69 105 GLY A O 1
ATOM 785 N N . SER A 1 106 ? -13.369 -1.067 8.770 1.00 94.06 106 SER A N 1
ATOM 786 C CA . SER A 1 106 ? -13.359 -2.532 8.948 1.00 94.06 106 SER A CA 1
ATOM 787 C C . SER A 1 106 ? -14.063 -3.334 7.854 1.00 94.06 106 SER A C 1
ATOM 789 O O . SER A 1 106 ? -13.693 -4.482 7.622 1.00 94.06 106 SER A O 1
ATOM 791 N N . ASP A 1 107 ? -15.055 -2.738 7.196 1.00 93.06 107 ASP A N 1
ATOM 792 C CA . ASP A 1 107 ? -15.915 -3.419 6.221 1.00 93.06 107 ASP A CA 1
ATOM 793 C C . ASP A 1 107 ? -15.328 -3.411 4.801 1.00 93.06 107 ASP A C 1
ATOM 795 O O . ASP A 1 107 ? -15.933 -3.953 3.870 1.00 93.06 107 ASP A O 1
ATOM 799 N N . TYR A 1 108 ? -14.154 -2.792 4.636 1.00 94.88 108 TYR A N 1
ATOM 800 C CA . TYR A 1 108 ? -13.437 -2.741 3.373 1.00 94.88 108 TYR A CA 1
ATOM 801 C C . TYR A 1 108 ? -12.473 -3.920 3.211 1.00 94.88 108 TYR A C 1
ATOM 803 O O . TYR A 1 108 ? -11.851 -4.395 4.162 1.00 94.88 108 TYR A O 1
ATOM 811 N N . TYR A 1 109 ? -12.308 -4.360 1.971 1.00 95.25 109 TYR A N 1
ATOM 812 C CA . TYR A 1 109 ? -11.311 -5.337 1.547 1.00 95.25 109 TYR A CA 1
ATOM 813 C C . TYR A 1 109 ? -10.637 -4.858 0.261 1.00 95.25 109 TYR A C 1
ATOM 815 O O . TYR A 1 109 ? -11.171 -4.006 -0.454 1.00 95.25 109 TYR A O 1
ATOM 823 N N . ALA A 1 110 ? -9.452 -5.380 -0.022 1.00 96.81 110 ALA A N 1
ATOM 824 C CA . ALA A 1 110 ? -8.690 -5.000 -1.193 1.00 96.81 110 ALA A CA 1
ATOM 825 C C . ALA A 1 110 ? -9.146 -5.781 -2.426 1.00 96.81 110 ALA A C 1
ATOM 827 O O . ALA A 1 110 ? -9.330 -6.997 -2.406 1.00 96.81 110 ALA A O 1
ATOM 828 N N . ALA A 1 111 ? -9.278 -5.072 -3.535 1.00 95.75 111 ALA A N 1
ATOM 829 C CA . ALA A 1 111 ? -9.490 -5.639 -4.853 1.00 95.75 111 ALA A CA 1
ATOM 830 C C . ALA A 1 111 ? -8.611 -4.899 -5.865 1.00 95.75 111 ALA A C 1
ATOM 832 O O . ALA A 1 111 ? -8.090 -3.819 -5.585 1.00 95.75 111 ALA A O 1
ATOM 833 N N . TYR A 1 112 ? -8.426 -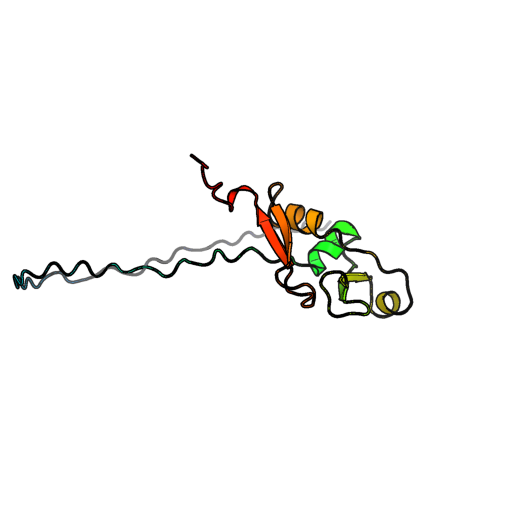5.480 -7.046 1.00 96.06 112 TYR A N 1
ATOM 834 C CA . TYR A 1 112 ? -7.674 -4.839 -8.120 1.00 96.06 112 TYR A CA 1
ATOM 835 C C . TYR A 1 112 ? -8.412 -4.944 -9.451 1.00 96.06 112 TYR A C 1
ATOM 837 O O . TYR A 1 112 ? -9.124 -5.914 -9.711 1.00 96.06 112 TYR A O 1
ATOM 845 N N . GLY A 1 113 ? -8.262 -3.916 -10.285 1.00 94.38 113 GLY A N 1
ATOM 846 C CA . GLY A 1 113 ? -8.919 -3.843 -11.590 1.00 94.38 113 GLY A CA 1
ATOM 847 C C . GLY A 1 113 ? -8.196 -4.662 -12.657 1.00 94.38 113 GLY A C 1
ATOM 848 O O . GLY A 1 113 ? -8.820 -5.429 -13.388 1.00 94.38 113 GLY A O 1
ATOM 849 N N . ALA A 1 114 ? -6.871 -4.535 -12.734 1.00 93.50 114 ALA A N 1
ATOM 850 C CA . ALA A 1 114 ? -6.057 -5.204 -13.738 1.00 93.50 114 ALA A CA 1
ATOM 851 C C . ALA A 1 114 ? -4.789 -5.774 -13.106 1.00 93.50 114 ALA A C 1
ATOM 853 O O . ALA A 1 114 ? -3.972 -5.050 -12.552 1.00 93.50 114 ALA A O 1
ATOM 854 N N . ARG A 1 115 ? -4.579 -7.088 -13.249 1.00 93.69 115 ARG A N 1
ATOM 855 C CA . ARG A 1 115 ? -3.414 -7.775 -12.667 1.00 93.69 115 ARG A CA 1
ATOM 856 C C . ARG A 1 115 ? -2.078 -7.128 -13.056 1.00 93.69 115 ARG A C 1
ATOM 858 O O . ARG A 1 115 ? -1.174 -7.099 -12.235 1.00 93.69 115 ARG A O 1
ATOM 865 N N . TRP A 1 116 ? -1.966 -6.626 -14.284 1.00 94.75 116 TRP A N 1
ATOM 866 C CA . TRP A 1 116 ? -0.751 -6.021 -14.852 1.00 94.75 116 TRP A CA 1
ATOM 867 C C . TRP A 1 116 ? -0.646 -4.509 -14.630 1.00 94.75 116 TRP A C 1
ATOM 869 O O . TRP A 1 116 ? 0.181 -3.851 -15.251 1.00 94.75 116 TRP A O 1
ATOM 879 N N . ASP A 1 117 ? -1.526 -3.945 -13.806 1.00 93.94 117 ASP A N 1
ATOM 880 C CA . ASP A 1 117 ? -1.443 -2.554 -13.394 1.00 93.94 117 ASP A CA 1
ATOM 881 C C . ASP A 1 117 ? -1.282 -2.503 -11.870 1.00 93.94 117 ASP A C 1
ATOM 883 O O . ASP A 1 117 ? -2.269 -2.679 -11.144 1.00 93.94 117 ASP A O 1
ATOM 887 N N . PRO A 1 118 ? -0.059 -2.259 -11.364 1.00 94.69 118 PRO A N 1
ATOM 888 C CA . PRO A 1 118 ? 0.193 -2.187 -9.932 1.00 94.69 118 PRO A CA 1
ATOM 889 C C . PRO A 1 118 ? -0.598 -1.065 -9.253 1.00 94.69 118 PRO A C 1
ATOM 891 O O . PRO A 1 118 ? -0.790 -1.114 -8.043 1.00 94.69 118 PRO A O 1
ATOM 894 N N . TYR A 1 119 ? -1.087 -0.071 -9.994 1.00 94.88 119 TYR A N 1
ATOM 895 C CA . TYR A 1 119 ? -1.857 1.044 -9.447 1.00 94.88 119 TYR A CA 1
ATOM 896 C C . TYR A 1 119 ? -3.366 0.793 -9.446 1.00 94.88 119 TYR A C 1
ATOM 898 O O . TYR A 1 119 ? -4.117 1.621 -8.941 1.00 94.88 119 TYR A O 1
ATOM 906 N N .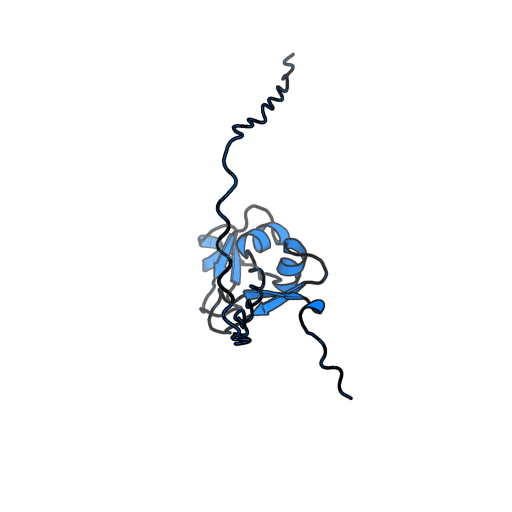 SER A 1 120 ? -3.820 -0.359 -9.946 1.00 95.06 120 SER A N 1
ATOM 907 C CA . SER A 1 120 ? -5.247 -0.683 -10.042 1.00 95.06 120 SER A CA 1
ATOM 908 C C . SER A 1 120 ? -5.872 -1.197 -8.741 1.00 95.06 120 SER A C 1
ATOM 910 O O . SER A 1 120 ? -6.997 -1.696 -8.769 1.00 95.06 120 SER A O 1
ATOM 912 N N . TRP A 1 121 ? -5.159 -1.108 -7.616 1.00 96.50 121 TRP A N 1
ATOM 913 C CA . TRP A 1 121 ? -5.683 -1.457 -6.300 1.00 96.50 121 TRP A CA 1
ATOM 914 C C . TRP A 1 121 ? -6.728 -0.451 -5.820 1.00 96.50 121 TRP A C 1
ATOM 916 O O . TRP A 1 121 ? -6.507 0.760 -5.836 1.00 96.50 121 TRP A O 1
ATOM 926 N N . TYR A 1 122 ? -7.833 -0.969 -5.302 1.00 96.00 122 TYR A N 1
ATOM 927 C CA . TYR A 1 122 ? -8.896 -0.195 -4.678 1.00 96.00 122 TYR A CA 1
ATOM 928 C C . TYR A 1 122 ? -9.494 -0.959 -3.497 1.00 96.00 122 TYR A C 1
ATOM 930 O O . TYR A 1 122 ? -9.348 -2.177 -3.375 1.00 96.00 122 TYR A O 1
ATOM 938 N N . CYS A 1 123 ? -10.184 -0.236 -2.624 1.00 95.19 123 CYS A N 1
ATOM 939 C CA . CYS A 1 123 ? -10.940 -0.815 -1.531 1.00 95.19 123 CYS A CA 1
ATOM 940 C C . CYS A 1 123 ? -12.404 -0.940 -1.914 1.00 95.19 123 CYS A C 1
ATOM 942 O O . CYS A 1 123 ? -13.066 0.038 -2.257 1.00 95.19 123 CYS A O 1
ATOM 944 N N . ASN A 1 124 ? -12.916 -2.155 -1.807 1.00 93.00 124 ASN A N 1
ATOM 945 C CA . ASN A 1 124 ? -14.320 -2.459 -1.999 1.00 93.00 124 ASN A CA 1
ATOM 946 C C . ASN A 1 124 ? -14.960 -2.760 -0.641 1.00 93.00 124 ASN A C 1
ATOM 948 O O . ASN A 1 124 ? -14.261 -3.113 0.305 1.00 93.00 124 ASN A O 1
ATOM 952 N N . ASN A 1 125 ? -16.275 -2.620 -0.529 1.00 90.88 125 ASN A N 1
ATOM 953 C CA . ASN A 1 125 ? -17.016 -3.038 0.653 1.00 90.88 125 ASN A CA 1
ATOM 954 C C . ASN A 1 125 ? -18.132 -4.003 0.240 1.00 90.88 125 ASN A C 1
ATOM 956 O O . ASN A 1 125 ? -18.708 -3.913 -0.845 1.00 90.88 125 ASN A O 1
ATOM 960 N N . TRP A 1 126 ? -18.462 -4.942 1.122 1.00 78.12 126 TRP A N 1
ATOM 961 C CA . TRP A 1 126 ? -19.496 -5.945 0.847 1.00 78.12 126 TRP A CA 1
ATOM 962 C C . TRP A 1 126 ? -20.894 -5.338 0.660 1.00 78.12 126 TRP A C 1
ATOM 964 O O . TRP A 1 126 ? -21.757 -5.954 0.043 1.00 78.12 126 TRP A O 1
ATOM 974 N N . GLN A 1 127 ? -21.113 -4.121 1.161 1.00 72.88 127 GLN A N 1
ATOM 975 C CA . GLN A 1 127 ? -22.382 -3.396 1.069 1.00 72.88 127 GLN A CA 1
ATOM 976 C C . GLN A 1 127 ? -22.624 -2.785 -0.322 1.00 72.88 127 GLN A C 1
ATOM 978 O O . GLN A 1 127 ? -23.763 -2.467 -0.654 1.00 72.88 127 GLN A O 1
ATOM 983 N N . SER A 1 128 ? -21.580 -2.640 -1.145 1.00 65.38 128 SER A N 1
ATOM 984 C CA . SER A 1 128 ? -21.659 -2.056 -2.491 1.00 65.38 128 SER A CA 1
ATOM 985 C C . SER A 1 128 ? -22.192 -3.033 -3.535 1.00 65.38 128 SER A C 1
ATOM 987 O O . SER A 1 128 ? -22.543 -2.614 -4.637 1.00 65.38 128 SER A O 1
ATOM 989 N N . TYR A 1 129 ? -22.293 -4.323 -3.205 1.00 59.41 129 TYR A N 1
ATOM 990 C CA . TYR A 1 129 ? -23.001 -5.285 -4.037 1.00 59.41 129 TYR A CA 1
ATOM 991 C C . TYR A 1 129 ? -24.474 -5.299 -3.626 1.00 59.41 129 TYR A C 1
ATOM 993 O O . TYR A 1 129 ? -24.798 -5.862 -2.576 1.00 59.41 129 TYR A O 1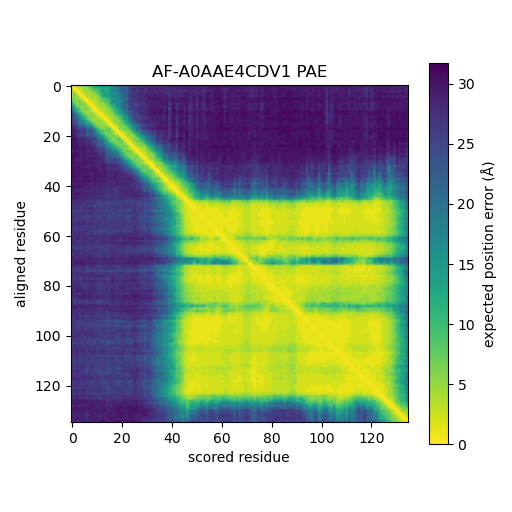
ATOM 1001 N N . PRO A 1 130 ? -25.404 -4.743 -4.430 1.00 60.03 130 PRO A N 1
ATOM 1002 C CA . PRO A 1 130 ? -26.785 -5.165 -4.318 1.00 60.03 130 PRO A CA 1
ATOM 1003 C C . PRO A 1 130 ? -26.778 -6.661 -4.616 1.00 60.03 130 PRO A C 1
ATOM 1005 O O . PRO A 1 130 ? -26.545 -7.070 -5.753 1.00 60.03 130 PRO A O 1
ATOM 1008 N N . TYR A 1 131 ? -26.968 -7.491 -3.591 1.00 53.97 131 TYR A N 1
ATOM 1009 C CA . TYR A 1 131 ? -27.328 -8.883 -3.814 1.00 53.97 131 TYR A CA 1
ATOM 1010 C C . TYR A 1 131 ? -28.501 -8.867 -4.800 1.00 53.97 131 TYR A C 1
ATOM 1012 O O . TYR A 1 131 ? -29.529 -8.260 -4.476 1.00 53.97 131 TYR A O 1
ATOM 1020 N N . PRO A 1 132 ? -28.397 -9.475 -5.996 1.00 54.66 132 PRO A N 1
ATOM 1021 C CA . PRO A 1 132 ? -29.598 -9.775 -6.742 1.00 54.66 132 PRO A CA 1
ATOM 1022 C C . PRO A 1 132 ? -30.408 -10.695 -5.832 1.00 54.66 132 PRO A C 1
ATOM 1024 O O . PRO A 1 132 ? -29.976 -11.801 -5.504 1.00 54.66 132 PRO A O 1
ATOM 1027 N N . SER A 1 133 ? -31.548 -10.205 -5.354 1.00 49.16 133 SER A N 1
ATOM 1028 C CA . SER A 1 133 ? -32.583 -11.055 -4.790 1.00 49.16 133 SER A CA 1
ATOM 1029 C C . SER A 1 133 ? -32.973 -12.028 -5.899 1.00 49.16 133 SER A C 1
ATOM 1031 O O . SER A 1 133 ? -33.725 -11.663 -6.802 1.00 49.16 133 SER A O 1
ATOM 1033 N N . TYR A 1 134 ? -32.373 -13.217 -5.900 1.00 41.03 134 TYR A N 1
ATOM 1034 C CA . TYR A 1 134 ? -32.828 -14.306 -6.749 1.00 41.03 134 TYR A CA 1
ATOM 1035 C C . TYR A 1 134 ? -34.251 -14.667 -6.288 1.00 41.03 134 TYR A C 1
ATOM 1037 O O . TYR A 1 134 ? -34.423 -14.911 -5.089 1.00 41.03 134 TYR A O 1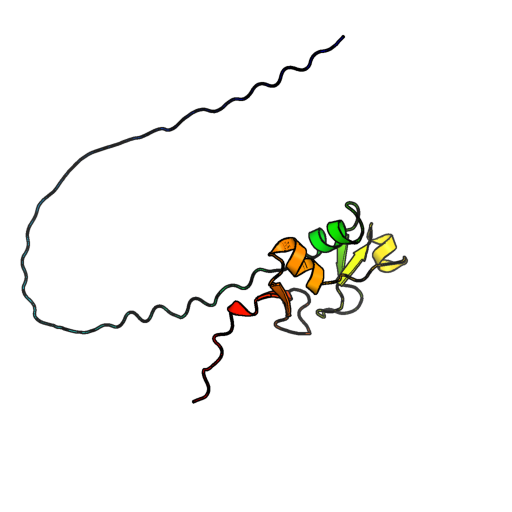
ATOM 1045 N N . PRO A 1 135 ? -35.260 -14.605 -7.177 1.00 54.59 135 PRO A N 1
ATOM 1046 C CA . PRO A 1 135 ? -36.625 -15.021 -6.865 1.00 54.59 135 PRO A CA 1
ATOM 1047 C C . PRO A 1 135 ? -36.734 -16.533 -6.638 1.00 54.59 135 PRO A C 1
ATOM 1049 O O . PRO A 1 135 ? -35.908 -17.285 -7.208 1.00 54.59 135 PRO A O 1
#

Radius of gyration: 26.59 Å; Cα contacts (8 Å, |Δi|>4): 160; chains: 1; bounding box: 68×57×58 Å

Solvent-accessible surface area (backbone atoms only — not comparable to full-atom values): 8836 Å² total; per-residue (Å²): 144,84,87,83,83,86,81,90,83,86,86,77,92,82,91,82,76,92,81,88,82,86,86,82,91,78,92,76,92,71,95,70,91,72,83,74,74,78,72,69,70,80,76,74,78,78,58,52,67,64,62,55,40,61,34,22,24,72,76,75,36,85,66,27,38,53,45,72,52,95,50,70,25,56,79,19,50,26,25,18,71,43,73,65,30,56,78,78,44,82,56,39,78,68,65,54,44,58,38,20,22,76,74,76,34,83,67,31,35,56,47,66,77,41,68,70,35,51,80,36,44,26,31,45,45,75,82,76,54,80,72,79,81,77,129

Secondary structure (DSSP, 8-state):
---------------------------------------PPP----PPB--HHHHHHHHH-TT-EEEE-SSSSTT-EEEESSHHHHHHS--EE--HHHHHHHHH-TTEEEEES-TT-TT-EEEEEGGGS------

Sequence (135 aa):
MRTSTFATRTPARRSHGLRRRLAMMGVALIAGTALAGTGAAPAFADFPGIDMHRACQTQHGGGQIAWIAGGADVYGWRCAANYHEFINGPNHGIDVDRACRDQHGSDYYAAYGARWDPYSWYCNNWQSYPYPSYP

InterPro domains:
  IPR006311 Twin-arginine translocation pathway, signal sequence [PS51318] (1-45)

Foldseek 3Di:
DDDDDDDDDDDDDDDDDDDDDDDDDDDDDDDDPPPPPPPPPPPPPPFAFFDLQVQLCVPPNNLWGWDAPDAQFLQRIWIDSDPCCRVPNDIHGGPRQVRLCVPPHDQWGWDADDGNHNRRIGIDGPVPDPDPPDD

Organism: NCBI:txid137266

pLDDT: mean 77.93, std 19.49, range [41.03, 97.94]

Mean predicted aligned error: 15.92 Å